Protein AF-A0A1H8KBL0-F1 (afdb_monomer)

Nearest PDB structures (foldseek):
  7zhs-assembly1_H  TM=6.150E-01  e=1.079E+00  Saccharomyces cerevisiae S288C
  2bx9-assembly1_A  TM=4.635E-01  e=5.331E-01  Bacillus subtilis
  2bx9-assembly1_L  TM=4.841E-01  e=8.140E-01  Bacillus subtilis
  7zhs-assembly1_A  TM=6.150E-01  e=2.517E+00  Saccharomyces cerevisiae S288C

Radius of gyration: 16.33 Å; Cα contacts (8 Å, |Δi|>4): 75; chains: 1; bounding box: 36×30×45 Å

Foldseek 3Di:
DPQQPWAFQPQCSLQQADDPPDDPPPDPADDRNGGDVSCNSGRTDRVVVVVPVVVVVDPPDDD

pLDDT: mean 70.08, std 14.9, range [40.66, 89.88]

Solvent-accessible surface area (backbone atoms only — not comparable to full-atom values): 4073 Å² total; per-residue (Å²): 133,83,72,66,75,66,38,70,22,76,91,39,74,39,65,8,24,44,78,77,96,52,60,97,86,72,53,86,62,56,95,64,64,43,59,24,70,92,30,69,45,64,11,40,33,53,65,61,71,77,70,38,76,68,68,83,65,58,76,89,77,86,130

Organism: NCBI:txid34002

Secondary structure (DSSP, 8-state):
-----PEEPTTTTTSSEEPP---TTT-SS-TT-EE-GGGTTSSEE-GGGTS-TTTTTS-S---

Sequence (63 aa):
MTAGQLEKCPACSGRGYHHCDCWPGDCICGWGDEDCEECRGNGWIDPAYDDDPYLDELPEGEK

Structure (mmCIF, N/CA/C/O backbone):
data_AF-A0A1H8KBL0-F1
#
_entry.id   AF-A0A1H8KBL0-F1
#
loop_
_atom_site.group_PDB
_atom_site.id
_atom_site.type_symbol
_atom_site.label_atom_id
_atom_site.label_alt_id
_atom_site.label_comp_id
_atom_site.label_asym_id
_atom_site.label_entity_id
_atom_site.label_seq_id
_atom_site.pdbx_PDB_ins_code
_atom_site.Cartn_x
_atom_site.Cartn_y
_atom_site.Cartn_z
_atom_site.occupancy
_atom_site.B_iso_or_equiv
_atom_site.auth_seq_id
_atom_site.auth_comp_id
_atom_site.auth_asym_id
_atom_site.auth_atom_id
_atom_site.pdbx_PDB_model_num
ATOM 1 N N . MET A 1 1 ? -5.850 3.884 24.766 1.00 40.66 1 MET A N 1
ATOM 2 C CA . MET A 1 1 ? -5.651 3.829 23.306 1.00 40.66 1 MET A CA 1
ATOM 3 C C . MET A 1 1 ? -5.145 2.434 22.979 1.00 40.66 1 MET A C 1
ATOM 5 O O . MET A 1 1 ? -3.942 2.227 22.899 1.00 40.66 1 MET A O 1
ATOM 9 N N . THR A 1 2 ? -6.028 1.440 22.922 1.00 45.00 2 THR A N 1
ATOM 10 C CA . THR A 1 2 ? -5.671 0.163 22.295 1.00 45.00 2 THR A CA 1
ATOM 11 C C . THR A 1 2 ? -5.697 0.450 20.805 1.00 45.00 2 THR A C 1
ATOM 13 O O . THR A 1 2 ? -6.773 0.595 20.239 1.00 45.00 2 THR A O 1
ATOM 16 N N . ALA A 1 3 ? -4.525 0.699 20.219 1.00 52.09 3 ALA A N 1
ATOM 17 C CA . ALA A 1 3 ? -4.399 0.782 18.772 1.00 52.09 3 ALA A CA 1
ATOM 18 C C . ALA A 1 3 ? -5.049 -0.482 18.197 1.00 52.09 3 ALA A C 1
ATOM 20 O O . ALA A 1 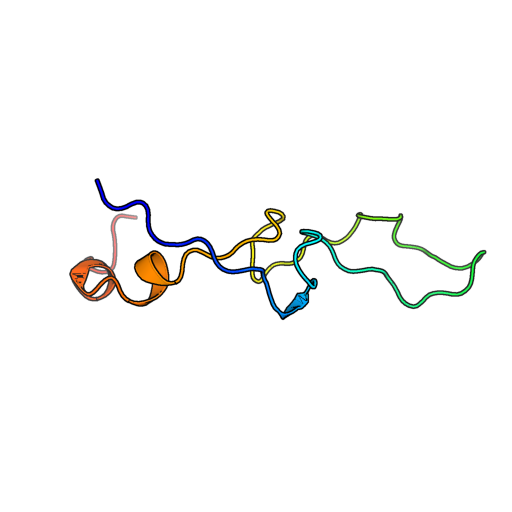3 ? -4.682 -1.581 18.625 1.00 52.09 3 ALA A O 1
ATOM 21 N N . GLY A 1 4 ? -6.050 -0.317 17.326 1.00 59.81 4 GLY A N 1
ATOM 22 C CA . GLY A 1 4 ? -6.611 -1.425 16.562 1.00 59.81 4 GLY A CA 1
ATOM 23 C C . GLY A 1 4 ? -5.448 -2.207 15.968 1.00 59.81 4 GLY A C 1
ATOM 24 O O . GLY A 1 4 ? -4.493 -1.621 15.448 1.00 59.81 4 GLY A O 1
ATOM 25 N N . GLN A 1 5 ? -5.427 -3.516 16.193 1.00 73.12 5 GLN A N 1
ATOM 26 C CA . GLN A 1 5 ? -4.351 -4.362 15.704 1.00 73.12 5 GLN A CA 1
ATOM 27 C C . GLN A 1 5 ? -4.445 -4.350 14.176 1.00 73.12 5 GLN A C 1
ATOM 29 O O . GLN A 1 5 ? -5.275 -5.054 13.619 1.00 73.12 5 GLN A O 1
ATOM 34 N N . LEU A 1 6 ? -3.628 -3.527 13.511 1.00 80.81 6 LEU A N 1
ATOM 35 C CA . LEU A 1 6 ? -3.571 -3.491 12.052 1.00 80.81 6 LEU A CA 1
ATOM 36 C C . LEU A 1 6 ? -3.303 -4.901 11.523 1.00 80.81 6 LEU A C 1
ATOM 38 O O . LEU A 1 6 ? -2.312 -5.542 11.894 1.00 80.81 6 LEU A O 1
ATOM 42 N N . GLU A 1 7 ? -4.182 -5.369 10.649 1.00 87.94 7 GLU A N 1
ATOM 43 C CA . GLU A 1 7 ? -4.081 -6.672 10.017 1.00 87.94 7 GLU A CA 1
ATOM 44 C C . GLU A 1 7 ? -3.426 -6.548 8.651 1.00 87.94 7 GLU A C 1
ATOM 46 O O . GLU A 1 7 ? -3.543 -5.546 7.941 1.00 87.94 7 GLU A O 1
ATOM 51 N N . LYS A 1 8 ? -2.668 -7.576 8.278 1.00 89.31 8 LYS A N 1
ATOM 52 C CA . LYS A 1 8 ? -1.961 -7.574 7.003 1.00 89.31 8 LYS A CA 1
ATOM 53 C C . LYS A 1 8 ? -2.976 -7.749 5.881 1.00 89.31 8 LYS A C 1
ATOM 55 O O . LYS A 1 8 ? -3.733 -8.715 5.901 1.00 89.31 8 LYS A O 1
ATOM 60 N N . CYS A 1 9 ? -2.952 -6.866 4.884 1.00 87.75 9 CYS A N 1
ATOM 61 C CA . CYS A 1 9 ? -3.905 -6.928 3.781 1.00 87.75 9 CYS A CA 1
ATOM 62 C C . CYS A 1 9 ? -3.772 -8.272 3.037 1.00 87.75 9 CYS A C 1
ATOM 64 O O . CYS A 1 9 ? -2.695 -8.552 2.486 1.00 87.75 9 CYS A O 1
ATOM 66 N N . PRO A 1 10 ? -4.830 -9.104 2.993 1.00 87.56 10 PRO A N 1
ATOM 67 C CA . PRO A 1 10 ? -4.764 -10.418 2.364 1.00 87.56 10 PRO A CA 1
ATOM 68 C C . PRO A 1 10 ? -4.624 -10.311 0.841 1.00 87.56 10 PRO A C 1
ATOM 70 O O . PRO A 1 10 ? -3.896 -11.107 0.248 1.00 87.56 10 PRO A O 1
ATOM 73 N N . ALA A 1 11 ? -5.226 -9.287 0.224 1.00 85.81 11 ALA A N 1
ATOM 74 C CA . ALA A 1 11 ? -5.235 -9.089 -1.226 1.00 85.81 11 ALA A CA 1
ATOM 75 C C . ALA A 1 11 ? -3.833 -8.832 -1.808 1.00 85.81 11 ALA A C 1
ATOM 77 O O . ALA A 1 11 ? -3.457 -9.422 -2.818 1.00 85.81 11 ALA A O 1
ATOM 78 N N . CYS A 1 12 ? -3.015 -8.008 -1.146 1.00 87.25 12 CYS A N 1
ATOM 79 C CA . CYS A 1 12 ? -1.638 -7.737 -1.581 1.00 87.25 12 CYS A CA 1
ATOM 80 C C . CYS A 1 12 ? -0.566 -8.442 -0.742 1.00 87.25 12 CYS A C 1
ATOM 82 O O . CYS A 1 12 ? 0.630 -8.221 -0.955 1.00 87.25 12 CYS A O 1
ATOM 84 N N . SER A 1 13 ? -0.959 -9.279 0.225 1.00 88.25 13 SER A N 1
ATOM 85 C CA . SER A 1 13 ? -0.057 -9.902 1.211 1.00 88.25 13 SER A CA 1
ATOM 86 C C . SER A 1 13 ? 0.783 -8.882 2.002 1.00 88.25 13 SE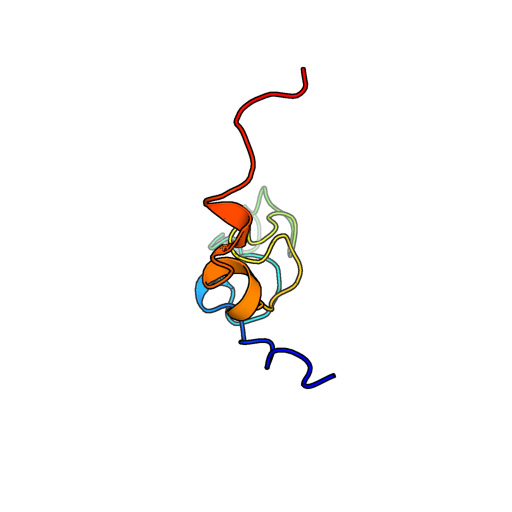R A C 1
ATOM 88 O O . SER A 1 13 ? 1.917 -9.155 2.415 1.00 88.25 13 SER A O 1
ATOM 90 N N . GLY A 1 14 ? 0.213 -7.695 2.193 1.00 88.44 14 GLY A N 1
ATOM 91 C CA . GLY A 1 14 ? 0.791 -6.528 2.851 1.00 88.44 14 GLY A CA 1
ATOM 92 C C . GLY A 1 14 ? 1.907 -5.795 2.123 1.00 88.44 14 GLY A C 1
ATOM 93 O O . GLY A 1 14 ? 2.743 -5.167 2.766 1.00 88.44 14 GLY A O 1
ATOM 94 N N . ARG A 1 15 ? 1.924 -5.871 0.791 1.00 87.12 15 ARG A N 1
ATOM 95 C CA . ARG A 1 15 ? 2.807 -5.047 -0.049 1.00 87.12 15 ARG A CA 1
ATOM 96 C C . ARG A 1 15 ? 2.291 -3.626 -0.258 1.00 87.12 15 ARG A C 1
ATOM 98 O O . ARG A 1 15 ? 3.098 -2.736 -0.477 1.00 87.12 15 ARG A O 1
ATOM 105 N N . GLY A 1 16 ? 0.975 -3.436 -0.217 1.00 87.50 16 GLY A N 1
ATOM 106 C CA . GLY A 1 16 ? 0.328 -2.180 -0.595 1.00 87.50 16 GLY A CA 1
ATOM 107 C C . GLY A 1 16 ? 0.048 -2.053 -2.090 1.00 87.50 16 GLY A C 1
ATOM 108 O O . GLY A 1 16 ? -0.755 -1.224 -2.472 1.00 87.50 16 GLY A O 1
ATOM 109 N N . TYR A 1 17 ? 0.601 -2.922 -2.931 1.00 85.50 17 TYR A N 1
ATOM 110 C CA . TYR A 1 17 ? 0.404 -2.914 -4.381 1.00 85.50 17 TYR A CA 1
ATOM 111 C C . TYR A 1 17 ? 0.284 -4.339 -4.925 1.00 85.50 17 TYR A C 1
ATOM 113 O O . TYR A 1 17 ? 0.724 -5.304 -4.277 1.00 85.50 17 TYR A O 1
ATOM 121 N N . HIS A 1 18 ? -0.297 -4.474 -6.115 1.00 81.56 18 HIS A N 1
ATOM 122 C CA . HIS A 1 18 ? -0.338 -5.735 -6.848 1.00 81.56 18 HIS A CA 1
ATOM 123 C C . HIS A 1 18 ? 0.864 -5.860 -7.786 1.00 81.56 18 HIS A C 1
ATOM 125 O O . HIS A 1 18 ? 1.331 -4.896 -8.388 1.00 81.56 18 HIS A O 1
ATOM 131 N N . HIS A 1 19 ? 1.400 -7.076 -7.883 1.00 73.25 19 HIS A N 1
ATOM 132 C CA . HIS A 1 19 ? 2.364 -7.389 -8.926 1.00 73.25 19 HIS A CA 1
ATOM 133 C C . HIS A 1 19 ? 1.573 -7.729 -10.184 1.00 73.25 19 HIS A C 1
ATOM 135 O O . HIS A 1 19 ? 0.772 -8.662 -10.162 1.00 73.25 19 HIS A O 1
ATOM 141 N N . CYS A 1 20 ? 1.800 -6.997 -11.269 1.00 69.44 20 CYS A N 1
ATOM 142 C CA . CYS A 1 20 ? 1.275 -7.405 -12.560 1.00 69.44 20 CYS A CA 1
ATOM 143 C C . CYS A 1 20 ? 1.902 -8.746 -12.964 1.00 69.44 20 CYS A C 1
ATOM 145 O O . CYS A 1 20 ? 3.123 -8.856 -13.078 1.00 69.44 20 CYS A O 1
ATOM 147 N N . ASP A 1 21 ? 1.077 -9.771 -13.195 1.00 65.12 21 ASP A N 1
ATOM 148 C CA . ASP A 1 21 ? 1.512 -11.047 -13.779 1.00 65.12 21 ASP A CA 1
ATOM 149 C C . ASP A 1 21 ? 1.776 -10.864 -15.280 1.00 65.12 21 ASP A C 1
ATOM 151 O O . ASP A 1 21 ? 1.003 -11.252 -16.154 1.00 65.12 21 ASP A O 1
ATOM 155 N N . CYS A 1 22 ? 2.891 -10.216 -15.581 1.00 67.06 22 CYS A N 1
ATOM 156 C CA . CYS A 1 22 ? 3.367 -9.935 -16.925 1.00 67.06 22 CYS A CA 1
ATOM 157 C C . CYS A 1 22 ? 4.736 -10.594 -17.132 1.00 67.06 22 CYS A C 1
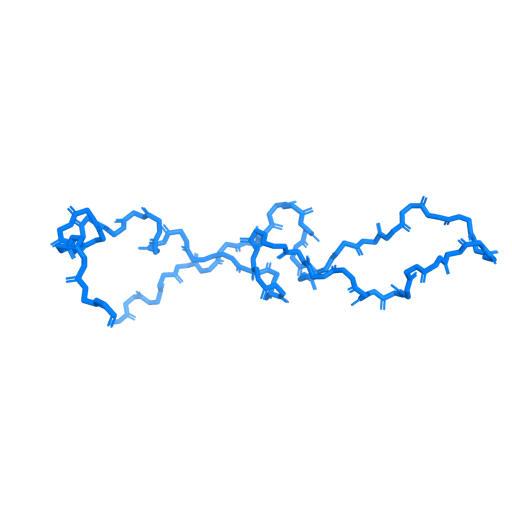ATOM 159 O O . CYS A 1 22 ? 5.533 -10.761 -16.204 1.00 67.06 22 CYS A O 1
ATOM 161 N N . TRP A 1 23 ? 5.043 -10.959 -18.375 1.00 60.72 23 TRP A N 1
ATOM 162 C CA . TRP A 1 23 ? 6.392 -11.392 -18.720 1.00 60.72 23 TRP A CA 1
ATOM 163 C C . TRP A 1 23 ? 7.375 -10.212 -18.623 1.00 60.72 23 TRP A C 1
ATOM 165 O O . TRP A 1 23 ? 7.019 -9.092 -19.005 1.00 60.72 23 TRP A O 1
ATOM 175 N N . PRO A 1 24 ? 8.620 -10.435 -18.156 1.00 58.44 24 PRO A N 1
ATOM 176 C CA . PRO A 1 24 ? 9.648 -9.399 -18.106 1.00 58.44 24 PRO A CA 1
ATOM 177 C C . PRO A 1 24 ? 9.980 -8.938 -19.534 1.00 58.44 24 PRO A C 1
ATOM 179 O O . PRO A 1 24 ? 10.733 -9.595 -20.250 1.00 58.44 24 PRO A O 1
ATOM 182 N N . GLY A 1 25 ? 9.367 -7.833 -19.960 1.00 59.00 25 GLY A N 1
ATOM 183 C CA . GLY A 1 25 ? 9.489 -7.272 -21.310 1.00 59.00 25 GLY A CA 1
ATOM 184 C C . GLY A 1 25 ? 8.191 -6.684 -21.874 1.00 59.00 25 GLY A C 1
ATOM 185 O O . GLY A 1 25 ? 8.266 -5.719 -22.623 1.00 59.00 25 GLY A O 1
ATOM 186 N N . ASP A 1 26 ? 7.031 -7.202 -21.454 1.00 64.19 26 ASP A N 1
ATOM 187 C CA . ASP A 1 26 ? 5.691 -6.769 -21.910 1.00 64.19 26 ASP A CA 1
ATOM 188 C C . ASP A 1 26 ? 4.867 -6.108 -20.792 1.00 64.19 26 ASP A C 1
ATOM 190 O O . ASP A 1 26 ? 3.662 -5.883 -20.921 1.00 64.19 26 ASP A O 1
ATOM 194 N N . CYS A 1 27 ? 5.498 -5.804 -19.657 1.00 64.88 27 CYS A N 1
ATOM 195 C CA . CYS A 1 27 ? 4.796 -5.176 -18.551 1.00 64.88 27 CYS A CA 1
ATOM 196 C C . CYS A 1 27 ? 4.501 -3.706 -18.866 1.00 64.88 27 CYS A C 1
ATOM 198 O O . CYS A 1 27 ? 5.410 -2.878 -18.880 1.00 64.88 27 CYS A O 1
ATOM 200 N N . ILE A 1 28 ? 3.230 -3.393 -19.129 1.00 64.31 28 ILE A N 1
ATOM 201 C CA . ILE A 1 28 ? 2.749 -2.012 -19.301 1.00 64.31 28 ILE A CA 1
ATOM 202 C C . ILE A 1 28 ? 2.694 -1.293 -17.945 1.00 64.31 28 ILE A C 1
ATOM 204 O O . ILE A 1 28 ? 2.964 -0.100 -17.871 1.00 64.31 28 ILE A O 1
ATOM 208 N N . CYS A 1 29 ? 2.382 -2.029 -16.880 1.00 61.94 29 CYS A N 1
ATOM 209 C CA . CYS A 1 29 ? 2.424 -1.557 -15.501 1.00 61.94 29 CYS A CA 1
ATOM 210 C C . CYS A 1 29 ? 3.835 -1.743 -14.928 1.00 61.94 29 CYS A C 1
ATOM 212 O O . CYS A 1 29 ? 4.403 -2.835 -14.988 1.00 61.94 29 CYS A O 1
ATOM 214 N N . GLY A 1 30 ? 4.425 -0.687 -14.371 1.00 58.03 30 GLY A N 1
ATOM 215 C CA . GLY A 1 30 ? 5.659 -0.793 -13.603 1.00 58.03 30 GLY A CA 1
ATOM 216 C C . GLY A 1 30 ? 5.467 -1.606 -12.319 1.00 58.03 30 GLY A C 1
ATOM 217 O O . GLY A 1 30 ? 4.357 -1.846 -11.843 1.00 58.03 30 GLY A O 1
ATOM 218 N N . TRP A 1 31 ? 6.574 -2.054 -11.726 1.00 57.69 31 TRP A N 1
ATOM 219 C CA . TRP A 1 31 ? 6.550 -2.614 -10.374 1.00 57.69 31 TRP A CA 1
ATOM 220 C C . TRP A 1 31 ? 5.967 -1.581 -9.399 1.00 57.69 31 TRP A C 1
ATOM 222 O O . TRP A 1 31 ? 6.605 -0.561 -9.150 1.00 57.69 31 TRP A O 1
ATOM 232 N N . GLY A 1 32 ? 4.790 -1.862 -8.834 1.00 61.75 32 GLY A N 1
ATOM 233 C CA . GLY A 1 32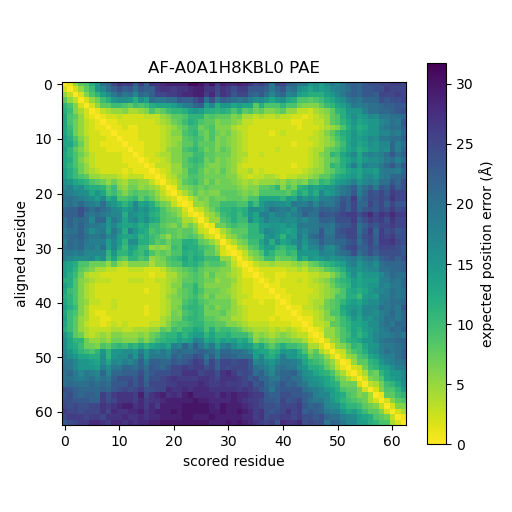 ? 4.106 -0.946 -7.916 1.00 61.75 32 GLY A CA 1
ATOM 234 C C . GLY A 1 32 ? 3.293 0.16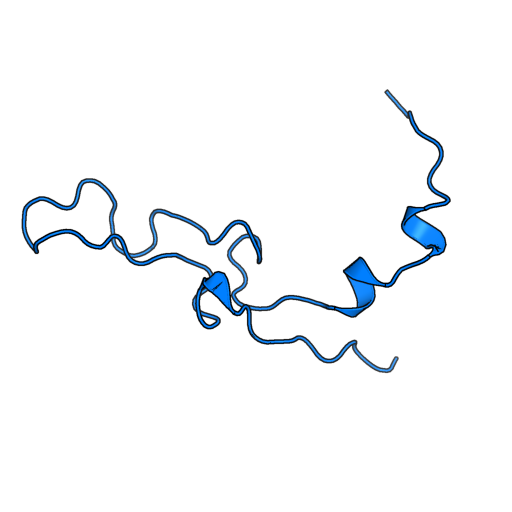3 -8.591 1.00 61.75 32 GLY A C 1
ATOM 235 O O . GLY A 1 32 ? 2.980 1.137 -7.921 1.00 61.75 32 GLY A O 1
ATOM 236 N N . ASP A 1 33 ? 2.959 0.035 -9.881 1.00 66.31 33 ASP A N 1
ATOM 237 C CA . ASP A 1 33 ? 2.058 0.981 -10.566 1.00 66.31 33 ASP A CA 1
ATOM 238 C C . ASP A 1 33 ? 0.595 0.853 -10.113 1.00 66.31 33 ASP A C 1
ATOM 240 O O . ASP A 1 33 ? -0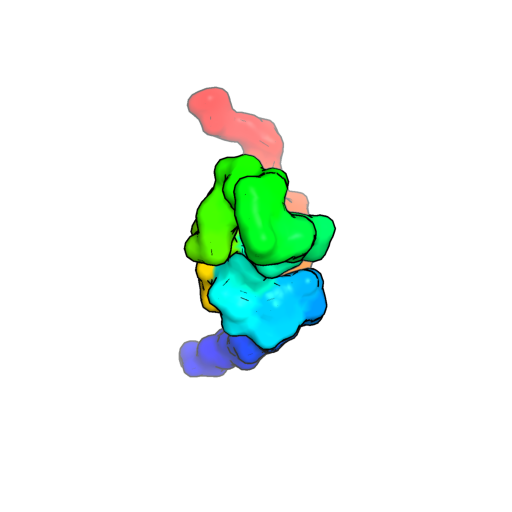.163 1.812 -10.217 1.00 66.31 33 ASP A O 1
ATOM 244 N N . GLU A 1 34 ? 0.189 -0.325 -9.628 1.00 77.00 34 GLU A N 1
ATOM 245 C CA . GLU A 1 34 ? -1.193 -0.593 -9.233 1.00 77.00 34 GLU A CA 1
ATOM 246 C C . GLU A 1 34 ? -1.293 -0.759 -7.714 1.00 77.00 34 GLU A C 1
ATOM 248 O O . GLU A 1 34 ? -0.924 -1.796 -7.142 1.00 77.00 34 GLU A O 1
ATOM 253 N N . ASP A 1 35 ? -1.772 0.296 -7.056 1.00 85.19 35 ASP A N 1
ATOM 254 C CA . ASP A 1 35 ? -2.069 0.275 -5.631 1.00 85.19 35 ASP A CA 1
ATOM 255 C C . ASP A 1 35 ? -3.127 -0.792 -5.326 1.00 85.19 35 ASP A C 1
ATOM 257 O O . ASP A 1 35 ? -4.123 -0.957 -6.029 1.00 85.19 35 ASP A O 1
ATOM 261 N N . CYS A 1 36 ? -2.933 -1.519 -4.231 1.00 86.12 36 CYS A N 1
ATOM 262 C CA . CYS A 1 36 ? -3.924 -2.458 -3.734 1.00 86.12 36 CYS A CA 1
ATOM 263 C C . CYS A 1 36 ? -5.079 -1.662 -3.129 1.00 86.12 36 CYS A C 1
ATOM 265 O O . CYS A 1 36 ? -4.965 -1.185 -1.995 1.00 86.12 36 CYS A O 1
ATOM 267 N N . GLU A 1 37 ? -6.184 -1.552 -3.865 1.00 86.06 37 GLU A N 1
ATOM 268 C CA . GLU A 1 37 ? -7.366 -0.769 -3.476 1.00 86.06 37 GLU A CA 1
ATOM 269 C C . GLU A 1 37 ? -7.903 -1.170 -2.09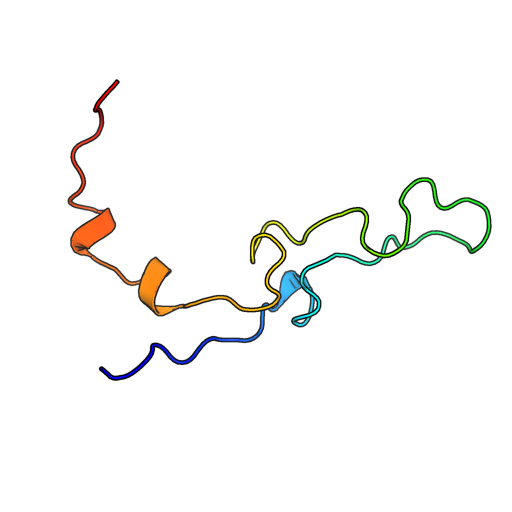5 1.00 86.06 37 GLU A C 1
ATOM 271 O O . GLU A 1 37 ? -8.204 -0.305 -1.275 1.00 86.06 37 GLU A O 1
ATOM 276 N N . GLU A 1 38 ? -7.881 -2.471 -1.794 1.00 84.06 38 GLU A N 1
ATOM 277 C CA . GLU A 1 38 ? -8.322 -3.060 -0.521 1.00 84.06 38 GLU A CA 1
ATOM 278 C C . GLU A 1 38 ? -7.654 -2.429 0.713 1.00 84.06 38 GLU A C 1
ATOM 280 O O . GLU A 1 38 ? -8.264 -2.264 1.761 1.00 84.06 38 GLU A O 1
ATOM 285 N N . CYS A 1 39 ? -6.381 -2.047 0.597 1.00 87.94 39 CYS A N 1
ATOM 286 C CA . CYS A 1 39 ? -5.648 -1.372 1.672 1.00 87.94 39 CYS A CA 1
ATOM 287 C C . CYS A 1 39 ? -5.216 0.043 1.290 1.00 87.94 39 CYS A C 1
ATOM 289 O O . CYS A 1 39 ? -4.405 0.647 1.997 1.00 87.94 39 CYS A O 1
ATOM 291 N N . ARG A 1 40 ? -5.725 0.570 0.169 1.00 86.94 40 ARG A N 1
ATOM 292 C CA . ARG A 1 40 ? -5.406 1.898 -0.371 1.00 86.94 40 ARG A CA 1
ATOM 293 C C . ARG A 1 40 ? -3.901 2.187 -0.418 1.00 86.94 40 ARG A C 1
ATOM 295 O O . ARG A 1 40 ? -3.459 3.226 0.066 1.00 86.94 40 ARG A O 1
ATOM 302 N N . GLY A 1 41 ? -3.100 1.233 -0.887 1.00 86.88 41 GLY A N 1
ATOM 303 C CA . GLY A 1 41 ? -1.645 1.419 -0.952 1.00 86.88 41 GLY A CA 1
ATOM 304 C C . GLY A 1 41 ? -0.872 1.082 0.334 1.00 86.88 41 GLY A C 1
ATOM 305 O O . GLY A 1 41 ? 0.352 0.993 0.308 1.00 86.88 41 GLY A O 1
ATOM 306 N N . ASN A 1 42 ? -1.538 0.867 1.477 1.00 87.94 42 ASN A N 1
ATOM 307 C CA . ASN A 1 42 ? -0.850 0.775 2.777 1.00 87.94 42 ASN A CA 1
ATOM 308 C C . ASN A 1 42 ? -0.267 -0.611 3.085 1.00 87.94 42 ASN A C 1
ATOM 310 O O . ASN A 1 42 ? 0.671 -0.736 3.869 1.00 87.94 42 ASN A O 1
ATOM 314 N N . GLY A 1 43 ? -0.851 -1.673 2.529 1.00 88.75 43 GLY A N 1
ATOM 315 C CA . GLY A 1 43 ? -0.515 -3.063 2.862 1.00 88.75 43 GLY A CA 1
ATOM 316 C C . GLY A 1 43 ? -1.110 -3.557 4.187 1.00 88.75 43 GLY A C 1
ATOM 317 O O . GLY A 1 43 ? -0.992 -4.735 4.527 1.00 88.75 43 GLY A O 1
ATOM 318 N N . TRP A 1 44 ? -1.799 -2.694 4.921 1.00 89.88 44 TRP A N 1
ATOM 319 C CA . TRP A 1 44 ? -2.442 -3.023 6.185 1.00 89.88 44 TRP A CA 1
ATOM 320 C C . TRP A 1 44 ? -3.868 -2.494 6.176 1.00 89.88 44 TRP A C 1
ATOM 322 O O . TRP A 1 44 ? -4.140 -1.464 5.561 1.00 89.88 44 TRP A O 1
ATOM 332 N N . ILE A 1 45 ? -4.756 -3.225 6.832 1.00 86.88 45 ILE A N 1
ATOM 333 C CA . ILE A 1 45 ? -6.162 -2.876 7.005 1.00 86.88 45 ILE A CA 1
ATOM 334 C C . ILE A 1 45 ? -6.388 -2.751 8.505 1.00 86.88 45 ILE A C 1
ATOM 336 O O . ILE A 1 45 ? -5.848 -3.538 9.285 1.00 86.88 45 ILE A O 1
ATOM 340 N N . ASP A 1 46 ? -7.139 -1.737 8.913 1.00 82.31 46 ASP A N 1
ATOM 341 C CA . ASP A 1 46 ? -7.610 -1.640 10.286 1.00 82.31 46 ASP A CA 1
ATOM 342 C C . ASP A 1 46 ? -9.007 -2.271 10.361 1.00 82.31 46 ASP A C 1
ATOM 344 O O . ASP A 1 46 ? -9.965 -1.643 9.908 1.00 82.31 46 ASP A O 1
ATOM 348 N N . PRO A 1 47 ? -9.151 -3.495 10.898 1.00 71.50 47 PRO A N 1
ATOM 349 C CA . PRO A 1 47 ? -10.460 -4.138 11.001 1.00 71.50 47 PRO A CA 1
ATOM 350 C C . PRO A 1 47 ? -11.412 -3.366 11.926 1.00 71.50 47 PRO A C 1
ATOM 352 O O . PRO A 1 47 ? -12.624 -3.507 11.809 1.00 71.50 47 PRO A O 1
ATOM 355 N N . ALA A 1 48 ? -10.894 -2.508 12.814 1.00 71.25 48 ALA A N 1
ATOM 356 C CA . ALA A 1 48 ? -11.729 -1.687 13.686 1.00 71.25 48 ALA A CA 1
ATOM 357 C C . ALA A 1 48 ? -12.414 -0.520 12.951 1.00 71.25 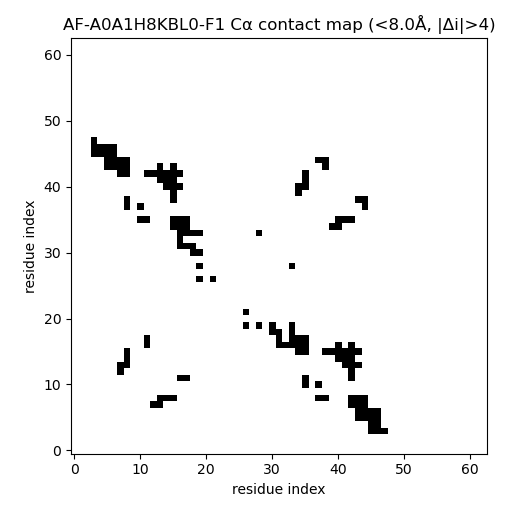48 ALA A C 1
ATOM 359 O O . ALA A 1 48 ? -13.331 0.067 13.513 1.00 71.25 48 ALA A O 1
ATOM 360 N N . TYR A 1 49 ? -11.983 -0.176 11.728 1.00 61.91 49 TYR A N 1
ATOM 361 C CA . TYR A 1 49 ? -12.684 0.798 10.878 1.00 61.91 49 TYR A CA 1
ATOM 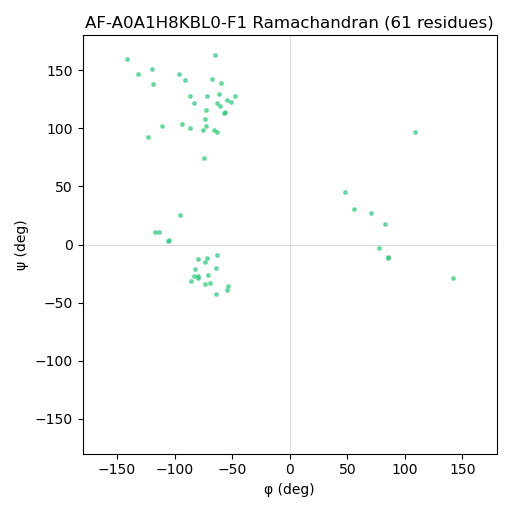362 C C . TYR A 1 49 ? -13.863 0.185 10.106 1.00 61.91 49 TYR A C 1
ATOM 364 O O . TYR A 1 49 ? -14.734 0.933 9.674 1.00 61.91 49 TYR A O 1
ATOM 372 N N . ASP A 1 50 ? -13.891 -1.139 9.921 1.00 57.62 50 ASP A N 1
ATOM 373 C CA . ASP A 1 50 ? -15.002 -1.856 9.268 1.00 57.62 50 ASP A CA 1
ATOM 374 C C . ASP A 1 50 ? -16.111 -2.203 10.281 1.00 57.62 50 ASP A C 1
ATOM 376 O O . ASP A 1 50 ? -17.295 -2.190 9.965 1.00 57.62 50 ASP A O 1
ATOM 380 N N . ASP A 1 51 ? -15.721 -2.430 11.538 1.00 55.09 51 ASP A N 1
ATOM 381 C CA . ASP A 1 51 ? -16.601 -2.717 12.679 1.00 55.09 51 ASP A CA 1
ATOM 382 C C . ASP A 1 51 ? -16.939 -1.445 13.493 1.00 55.09 51 ASP A C 1
ATOM 384 O O . ASP A 1 51 ? -17.192 -1.524 14.698 1.00 55.09 51 ASP A O 1
ATOM 388 N N . ASP A 1 52 ? -16.887 -0.254 12.877 1.00 51.47 52 ASP A N 1
ATOM 389 C CA . ASP A 1 52 ? -17.321 0.988 13.527 1.00 51.47 52 ASP A CA 1
ATOM 390 C C . ASP A 1 52 ? -18.841 1.192 13.333 1.00 51.47 52 ASP A C 1
ATOM 392 O O . ASP A 1 52 ? -19.266 1.693 12.287 1.00 51.47 52 ASP A O 1
ATOM 396 N N . PRO A 1 53 ? -19.693 0.879 14.334 1.00 52.78 53 PRO A N 1
ATOM 397 C CA . PRO A 1 53 ? -21.132 1.128 14.258 1.00 52.78 53 PRO A CA 1
ATOM 398 C C . PRO A 1 53 ? -21.498 2.620 14.139 1.00 52.78 53 PRO A C 1
ATOM 400 O O . PRO A 1 53 ? -22.660 2.928 13.887 1.00 52.78 53 PRO A O 1
ATOM 403 N N . TYR A 1 54 ? -20.552 3.555 14.292 1.00 51.59 54 TYR A N 1
ATOM 404 C CA . TYR A 1 54 ? -20.774 4.983 14.048 1.00 51.59 54 TYR A CA 1
ATOM 405 C C . TYR A 1 54 ? -20.736 5.370 12.561 1.00 51.59 54 TYR A C 1
ATOM 407 O O . TYR A 1 54 ? -21.152 6.482 12.227 1.00 51.59 54 TYR A O 1
ATOM 415 N N . LEU A 1 55 ? -20.281 4.494 11.656 1.00 54.31 55 LEU A N 1
ATOM 416 C CA . LEU A 1 55 ? -20.364 4.716 10.204 1.00 54.31 55 LEU A CA 1
ATOM 417 C C . LEU A 1 55 ? -21.763 4.401 9.643 1.00 54.31 55 LEU A C 1
ATOM 419 O O . LEU A 1 55 ? -22.185 5.056 8.691 1.00 54.31 55 LEU A O 1
ATOM 423 N N . ASP A 1 56 ? -22.517 3.505 10.289 1.00 53.34 56 ASP A N 1
ATOM 424 C CA . ASP A 1 56 ? -23.952 3.273 10.035 1.00 53.34 56 ASP A CA 1
ATOM 425 C C . ASP A 1 56 ? -24.854 4.423 10.548 1.00 53.34 56 ASP A C 1
ATOM 427 O O . ASP A 1 56 ? -26.034 4.497 10.201 1.00 53.34 56 ASP A O 1
ATOM 431 N N . GLU A 1 57 ? -24.317 5.354 11.350 1.00 53.47 57 GLU A N 1
ATOM 432 C CA . GLU A 1 57 ? -25.037 6.529 11.876 1.00 53.47 57 GLU A CA 1
ATOM 433 C C . GLU A 1 57 ? -24.646 7.860 11.205 1.00 53.47 57 GLU A C 1
ATOM 435 O O . GLU A 1 57 ? -25.174 8.912 11.585 1.00 53.47 57 GLU A O 1
ATOM 440 N N . LEU A 1 58 ? -23.765 7.863 10.195 1.00 56.06 58 LEU A N 1
ATOM 441 C CA . LEU A 1 58 ? -23.500 9.084 9.429 1.00 56.06 58 LEU A CA 1
ATOM 442 C C . LEU A 1 58 ? -24.704 9.386 8.519 1.00 56.06 58 LEU A C 1
ATOM 444 O O . LEU A 1 58 ? -25.000 8.601 7.617 1.00 56.06 58 LEU A O 1
ATOM 448 N N . PRO A 1 59 ? -25.422 10.511 8.718 1.00 45.88 59 PRO A N 1
ATOM 449 C CA . PRO A 1 59 ? -26.536 10.860 7.852 1.00 45.88 59 PRO A CA 1
ATOM 450 C C . PRO A 1 59 ? -26.023 11.056 6.425 1.00 45.88 59 PRO A C 1
ATOM 452 O O . PRO A 1 59 ? -25.069 11.801 6.193 1.00 45.88 59 PRO A O 1
ATOM 455 N N . GLU A 1 60 ? -26.668 10.397 5.461 1.00 58.12 60 GLU A N 1
ATOM 456 C CA . GLU A 1 60 ? -26.382 10.621 4.051 1.00 58.12 60 GLU A CA 1
ATOM 457 C C . GLU A 1 60 ? -26.564 12.106 3.713 1.00 58.12 60 GLU A C 1
ATOM 459 O O . GLU A 1 60 ? -27.674 12.643 3.720 1.00 58.12 60 GLU A O 1
ATOM 464 N N . GLY A 1 61 ? -25.458 12.759 3.365 1.00 58.19 61 GLY A N 1
ATOM 465 C CA . GLY A 1 61 ? -25.475 13.998 2.606 1.00 58.19 61 GLY A CA 1
ATOM 466 C C . GLY A 1 61 ? -25.095 15.248 3.382 1.00 58.19 61 GLY A C 1
ATOM 467 O O . GLY A 1 61 ? -25.953 15.984 3.862 1.00 58.19 61 GLY A O 1
ATOM 468 N N . GLU A 1 62 ? -23.825 15.618 3.259 1.00 52.16 62 GLU A N 1
ATOM 469 C CA . GLU A 1 62 ? -23.452 17.022 3.112 1.00 52.16 62 GLU A CA 1
ATOM 470 C C . GLU A 1 62 ? -22.644 17.178 1.815 1.00 52.16 62 GLU A C 1
ATOM 472 O O . GLU A 1 62 ? -21.455 16.901 1.743 1.00 52.16 62 GLU A O 1
ATOM 477 N N . LYS A 1 63 ? -23.434 17.497 0.784 1.00 46.94 63 LYS A N 1
ATOM 478 C CA . LYS A 1 63 ? -23.176 18.080 -0.543 1.00 46.94 63 LYS A CA 1
ATOM 479 C C . LYS A 1 63 ? -21.752 18.537 -0.863 1.00 46.94 63 LYS A C 1
ATOM 481 O O . LYS A 1 63 ? -21.221 19.389 -0.120 1.00 46.94 63 LYS A O 1
#

Mean predicted aligned error: 12.56 Å